Protein AF-G5B448-F1 (afdb_monomer)

Sequence (94 aa):
MFKVNLKFRFLCDSGVFAEGHIELLAASGLYLGISAMAEDIKTKIKNYKTAPFDSCFPSQNQTRNCWQNYLDYHRCQKAMNAKEGDVSVCEWYH

Nearest PDB structures (foldseek):
  5xdq-assembly2_U  TM=9.728E-01  e=8.120E-06  Bos taurus
  2zxw-assembly1_H  TM=9.833E-01  e=1.049E-05  Bos taurus
  6nkn-assembly1_H  TM=9.725E-01  e=1.541E-05  Bos taurus
  8h8r-assembly1_H  TM=9.792E-01  e=1.752E-05  Bos taurus
  8h8s-assembly1_U  TM=9.661E-01  e=3.546E-05  Bos taurus

InterPro domains:
  IPR003213 Cytochrome c oxidase, subunit VIb [PTHR11387] (9-93)
  IPR036549 Cytochrome c oxidase subunit 6B/Cytochrome c oxidase assembly factor 6-like superfamily [G3DSA:1.10.10.140] (38-94)
  IPR036549 Cytochrome c oxidase subunit 6B/Cytochrome c oxidase assembly factor 6-like superfamily [SSF47694] (45-93)
  IPR048280 Cytochrome oxidase c subunit VIb-like [PF02297] (57-93)

pLDDT: mean 70.97, std 23.91, range [24.12, 95.94]

Organism: Heterocephalus glaber (NCBI:txid10181)

Mean predicted aligned error: 15.42 Å

Secondary structure (DSSP, 8-state):
------------SS-------------HHHHHHHHHHHHHHHHHHHT--SPPP-TT--SS--HHHHHHHHHHHHHHHHHHHHTT--GGGGGGG-

Foldseek 3Di:
DDDDPDPDDDDDPDDDDDPDPPPPPPPPVVVVVVVVVVVVLVVCLVPDDDDDDDPVCNDPDCPVVLVVLVVQLVVLCVVCVVVVHDSVSSVVSD

Solvent-accessible surface area (backbone atoms only — not comparable to full-atom values): 6267 Å² total; per-residue (Å²): 138,83,85,80,85,77,82,79,81,82,88,67,88,84,87,80,94,71,95,68,85,73,76,78,74,70,62,64,64,59,61,55,51,54,56,51,53,56,52,51,52,54,53,51,61,74,68,59,86,70,87,75,91,49,83,93,57,78,55,92,74,51,66,67,56,54,53,49,33,54,51,49,27,54,51,41,42,54,54,22,64,76,64,78,46,73,58,75,72,34,57,82,45,111

Radius of gyration: 22.73 Å; Cα contacts (8 Å, |Δi|>4): 24; chains: 1; bounding box: 57×26×56 Å

Structure (mmCIF, N/CA/C/O backbone):
data_AF-G5B448-F1
#
_entry.id   AF-G5B448-F1
#
loop_
_atom_site.group_PDB
_atom_site.id
_atom_site.type_symbol
_atom_site.label_atom_id
_atom_site.label_alt_id
_atom_site.label_comp_id
_atom_site.label_asym_id
_atom_site.label_entity_id
_atom_site.label_seq_id
_atom_site.pdbx_PDB_ins_code
_atom_site.Cartn_x
_atom_site.Cartn_y
_atom_site.Cartn_z
_atom_site.occupancy
_atom_site.B_iso_or_equiv
_atom_site.auth_seq_id
_atom_site.auth_comp_id
_atom_site.auth_asym_id
_atom_site.auth_atom_id
_atom_site.pdbx_PDB_model_num
ATOM 1 N N . MET A 1 1 ? -29.848 -2.382 41.781 1.00 34.31 1 MET A N 1
ATOM 2 C CA . MET A 1 1 ? -31.045 -2.618 40.946 1.00 34.31 1 MET A CA 1
ATOM 3 C C . MET A 1 1 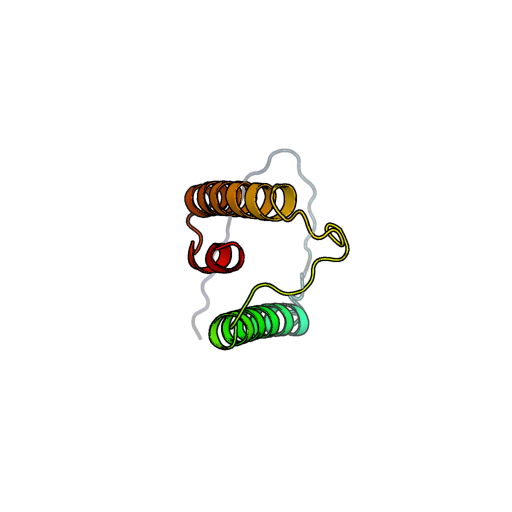? -31.618 -1.259 40.560 1.00 34.31 1 MET A C 1
ATOM 5 O O . MET A 1 1 ? -32.469 -0.736 41.261 1.00 34.31 1 MET A O 1
ATOM 9 N N . PHE A 1 2 ? -31.077 -0.635 39.511 1.00 24.12 2 PHE A N 1
ATOM 10 C CA . PHE A 1 2 ? -31.567 0.657 39.025 1.00 24.12 2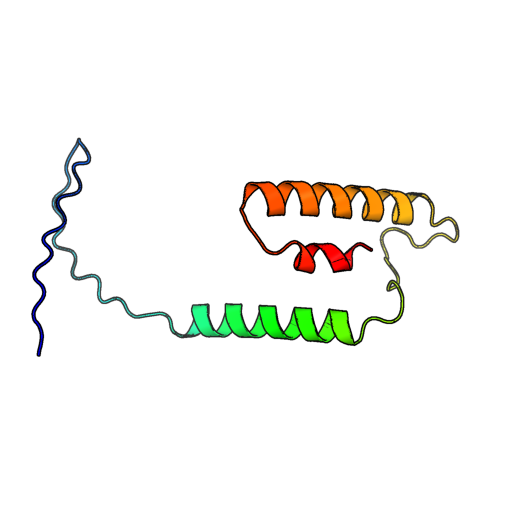 PHE A CA 1
ATOM 11 C C . PHE A 1 2 ? -32.427 0.405 37.791 1.00 24.12 2 PHE A C 1
ATOM 13 O O . PHE A 1 2 ? -31.938 -0.037 36.757 1.00 24.12 2 PHE A O 1
ATOM 20 N N . LYS A 1 3 ? -33.736 0.603 37.945 1.00 32.56 3 LYS A N 1
ATOM 21 C CA . LYS A 1 3 ? -34.738 0.384 36.903 1.00 32.56 3 LYS A CA 1
ATOM 22 C C . LYS A 1 3 ? -34.939 1.711 36.179 1.00 32.56 3 LYS A C 1
ATOM 24 O O . LYS A 1 3 ? -35.755 2.525 36.596 1.00 32.56 3 LYS A O 1
ATOM 29 N N . VAL A 1 4 ? -34.138 1.965 35.149 1.00 36.31 4 VAL A N 1
ATOM 30 C CA . VAL A 1 4 ? -34.255 3.192 34.352 1.00 36.31 4 VAL A CA 1
ATOM 31 C C . VAL A 1 4 ? -35.300 2.947 33.262 1.00 36.31 4 VAL A C 1
ATOM 33 O O . VAL A 1 4 ? -35.049 2.238 32.293 1.00 36.31 4 VAL A O 1
ATOM 36 N N . ASN A 1 5 ? -36.511 3.470 33.462 1.00 32.72 5 ASN A N 1
ATOM 37 C CA . ASN A 1 5 ? -37.596 3.426 32.478 1.00 32.72 5 ASN A CA 1
ATOM 38 C C . ASN A 1 5 ? -37.401 4.572 31.482 1.00 32.72 5 ASN A C 1
ATOM 40 O O . ASN A 1 5 ? -37.964 5.652 31.651 1.00 32.72 5 ASN A O 1
ATOM 44 N N . LEU A 1 6 ? -36.577 4.358 30.459 1.00 39.25 6 LEU A N 1
ATOM 45 C CA . LEU A 1 6 ? -36.419 5.337 29.392 1.00 39.25 6 LEU A CA 1
ATOM 46 C C . LEU A 1 6 ? -37.349 4.959 28.238 1.00 39.25 6 LEU A C 1
ATOM 48 O O . LEU A 1 6 ? -37.009 4.178 27.353 1.00 39.25 6 LEU A O 1
ATOM 52 N N . LYS A 1 7 ? -38.580 5.477 28.300 1.00 40.47 7 LYS A N 1
ATOM 53 C CA . LYS A 1 7 ? -39.587 5.311 27.250 1.00 40.47 7 LYS A CA 1
ATOM 54 C C . LYS A 1 7 ? -39.214 6.223 26.082 1.00 40.47 7 LYS A C 1
ATOM 56 O O . LYS A 1 7 ? -39.667 7.362 26.008 1.00 40.47 7 LYS A O 1
ATOM 61 N N . PHE A 1 8 ? -38.336 5.745 25.202 1.00 42.31 8 PHE A N 1
ATOM 62 C CA . PHE A 1 8 ? -37.991 6.469 23.984 1.00 42.31 8 PHE A CA 1
ATOM 63 C C . PHE A 1 8 ? -39.186 6.476 23.038 1.00 42.31 8 PHE A C 1
ATOM 65 O O . PHE A 1 8 ? -39.649 5.435 22.575 1.00 42.31 8 PHE A O 1
ATOM 72 N N . ARG A 1 9 ? -39.693 7.675 22.762 1.00 36.81 9 ARG A N 1
ATOM 73 C CA . ARG A 1 9 ? -40.731 7.912 21.767 1.00 36.81 9 ARG A CA 1
ATOM 74 C C . ARG A 1 9 ? -40.049 8.439 20.510 1.00 36.81 9 ARG A C 1
ATOM 76 O O . ARG A 1 9 ? -39.876 9.642 20.361 1.00 36.81 9 ARG A O 1
ATOM 83 N N . PHE A 1 10 ? -39.623 7.529 19.639 1.00 35.22 10 PHE A N 1
ATOM 84 C CA . PHE A 1 10 ? -39.273 7.884 18.267 1.00 35.22 10 PHE A CA 1
ATOM 85 C C . PHE A 1 10 ? -40.575 8.019 17.472 1.00 35.22 10 PHE A C 1
ATOM 87 O O . PHE A 1 10 ? -41.314 7.053 17.301 1.00 35.22 10 PHE A O 1
ATOM 94 N N . LEU A 1 11 ? -40.880 9.246 17.055 1.00 34.66 11 LEU A N 1
ATOM 95 C CA . LEU A 1 11 ? -41.905 9.535 16.059 1.00 34.66 11 LEU A CA 1
ATOM 96 C C . LEU A 1 11 ? -41.316 9.197 14.686 1.00 34.66 11 LEU A C 1
ATOM 98 O O . LEU A 1 11 ? -40.393 9.866 14.234 1.00 34.66 11 LEU A O 1
ATOM 102 N N . CYS A 1 12 ? -41.842 8.157 14.047 1.00 34.94 12 CYS A N 1
ATOM 103 C CA . CYS A 1 12 ? -41.767 7.997 12.602 1.00 34.94 12 CYS A CA 1
ATOM 104 C C . CYS A 1 12 ? -43.207 7.803 12.122 1.00 34.94 12 CYS A C 1
ATOM 106 O O . CYS A 1 12 ? -43.902 6.898 12.592 1.00 34.94 12 CYS A O 1
ATOM 108 N N . ASP A 1 13 ? -43.668 8.734 11.288 1.00 35.31 13 ASP A N 1
ATOM 109 C CA . ASP A 1 13 ? -44.992 8.732 10.677 1.00 35.31 13 ASP A CA 1
ATOM 110 C C . ASP A 1 13 ? -45.213 7.446 9.867 1.00 35.31 13 ASP A C 1
ATOM 112 O O . ASP A 1 13 ? -44.281 6.909 9.274 1.00 35.31 13 ASP A O 1
ATOM 116 N N . SER A 1 14 ? -46.465 6.981 9.815 1.00 37.06 14 SER A N 1
ATOM 117 C CA . SER A 1 14 ? -46.971 5.726 9.215 1.00 37.06 14 SER A CA 1
ATOM 118 C C . SER A 1 14 ? -46.662 4.428 9.983 1.00 37.06 14 SER A C 1
ATOM 120 O O . SER A 1 14 ? -45.670 3.740 9.769 1.00 37.06 14 SER A O 1
ATOM 122 N N . GLY A 1 15 ? -47.582 4.097 10.896 1.00 44.22 15 GLY A N 1
ATOM 123 C CA . GLY A 1 15 ? -47.461 3.017 11.864 1.00 44.22 15 GLY A CA 1
ATOM 124 C C . GLY A 1 15 ? -47.544 1.589 11.322 1.00 44.22 15 GLY A C 1
ATOM 125 O O . GLY A 1 15 ? -48.294 1.286 10.400 1.00 44.22 15 GLY A O 1
ATOM 126 N N . VAL A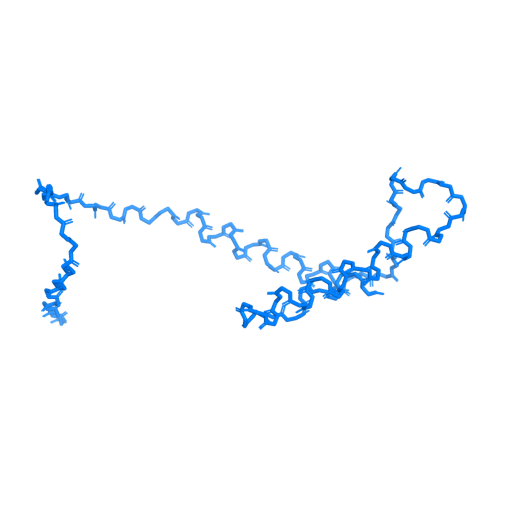 1 16 ? -46.844 0.706 12.037 1.00 39.53 16 VAL A N 1
ATOM 127 C CA . VAL A 1 16 ? -47.194 -0.700 12.265 1.00 39.53 16 VAL A CA 1
ATOM 128 C C . VAL A 1 16 ? -46.836 -1.014 13.722 1.00 39.53 16 VAL A C 1
ATOM 130 O O . VAL A 1 16 ? -45.725 -0.745 14.175 1.00 39.53 16 VAL A O 1
ATOM 133 N N . PHE A 1 17 ? -47.812 -1.534 14.466 1.00 37.50 17 PHE A N 1
ATOM 134 C CA . PHE A 1 17 ? -47.698 -1.938 15.866 1.00 37.50 17 PHE A CA 1
ATOM 135 C C . PHE A 1 17 ? -47.145 -3.366 15.908 1.00 37.50 17 PHE A C 1
ATOM 137 O O . PHE A 1 17 ? -47.849 -4.312 15.563 1.00 37.50 17 PHE A O 1
ATOM 144 N N . ALA A 1 18 ? -45.885 -3.524 16.301 1.00 37.53 18 ALA A N 1
ATOM 145 C CA . ALA A 1 18 ? -45.320 -4.820 16.646 1.00 37.53 18 ALA A CA 1
ATOM 146 C C . ALA A 1 18 ? -44.726 -4.712 18.051 1.00 37.53 18 ALA A C 1
ATOM 148 O O . ALA A 1 18 ? -43.682 -4.090 18.247 1.00 37.53 18 ALA A O 1
ATOM 149 N N . GLU A 1 19 ? -45.393 -5.307 19.041 1.00 38.91 19 GLU A N 1
ATOM 150 C CA . GLU A 1 19 ? -44.726 -5.667 20.291 1.00 38.91 19 GLU A CA 1
ATOM 151 C C . GLU A 1 19 ? -43.790 -6.839 19.983 1.00 38.91 19 GLU A C 1
ATOM 153 O O . GLU A 1 19 ? -44.161 -8.008 20.035 1.00 38.91 19 GLU A O 1
ATOM 158 N N . GLY A 1 20 ? -42.574 -6.509 19.554 1.00 38.84 20 GLY A N 1
ATOM 159 C CA . GLY A 1 20 ? -41.494 -7.466 19.390 1.00 38.84 20 GLY A CA 1
ATOM 160 C C . GLY A 1 20 ? -40.670 -7.518 20.666 1.00 38.84 20 GLY A C 1
ATOM 161 O O . GLY A 1 20 ? -39.931 -6.581 20.966 1.00 38.84 20 GLY A O 1
ATOM 162 N N . HIS A 1 21 ? -40.743 -8.629 21.395 1.00 33.19 21 HIS A N 1
ATOM 163 C CA . HIS A 1 21 ? -39.644 -9.036 22.263 1.00 33.19 21 HIS A CA 1
ATOM 164 C C . HIS A 1 21 ? -38.464 -9.393 21.350 1.00 33.19 21 HIS A C 1
ATOM 166 O O . HIS A 1 21 ? -38.332 -10.526 20.895 1.00 33.19 21 HIS A O 1
ATOM 172 N N . ILE A 1 22 ? -37.617 -8.413 21.034 1.00 39.72 22 ILE A N 1
ATOM 173 C CA . ILE A 1 22 ? -36.282 -8.716 20.529 1.00 39.72 22 ILE A CA 1
ATOM 174 C C . ILE A 1 22 ? -35.504 -9.178 21.757 1.00 39.72 22 ILE A C 1
ATOM 176 O O . ILE A 1 22 ? -34.981 -8.366 22.522 1.00 39.72 22 ILE A O 1
ATOM 180 N N . GLU A 1 23 ? -35.453 -10.494 21.975 1.00 33.88 23 GLU A N 1
ATOM 181 C CA . GLU A 1 23 ? -34.277 -11.053 22.624 1.00 33.88 23 GLU A CA 1
ATOM 182 C C . GLU A 1 23 ? -33.095 -10.605 21.774 1.00 33.88 23 GLU A C 1
ATOM 184 O O . GLU A 1 23 ? -32.882 -11.076 20.656 1.00 33.88 23 GLU A O 1
ATOM 189 N N . LEU A 1 24 ? -32.341 -9.638 22.294 1.00 43.00 24 LEU A N 1
ATOM 190 C CA . LEU A 1 24 ? -30.982 -9.407 21.858 1.00 43.00 24 LEU A CA 1
ATOM 191 C C . LEU A 1 24 ? -30.208 -10.663 22.279 1.00 43.00 24 LEU A C 1
ATOM 193 O O . LEU A 1 24 ? -29.492 -10.662 23.279 1.00 43.00 24 LEU A O 1
ATOM 197 N N . LEU A 1 25 ? -30.368 -11.758 21.529 1.00 39.19 25 LEU A N 1
ATOM 198 C CA . LEU A 1 25 ? -29.318 -12.748 21.390 1.00 39.19 25 LEU A CA 1
ATOM 199 C C . LEU A 1 25 ? -28.170 -11.974 20.761 1.00 39.19 25 LEU A C 1
ATOM 201 O O . LEU A 1 25 ? -28.039 -11.874 19.543 1.00 39.19 25 LEU A O 1
ATOM 205 N N . ALA A 1 26 ? -27.394 -11.324 21.628 1.00 40.47 26 ALA A N 1
ATOM 206 C CA . ALA A 1 26 ? -26.095 -10.803 21.308 1.00 40.47 26 ALA A CA 1
ATOM 207 C C . ALA A 1 26 ? -25.360 -11.965 20.647 1.00 40.47 26 ALA A C 1
ATOM 209 O O . ALA A 1 26 ? -24.954 -12.917 21.313 1.00 40.47 26 ALA A O 1
ATOM 210 N N . ALA A 1 27 ? -25.246 -11.912 19.321 1.00 50.06 27 ALA A N 1
ATOM 211 C CA . ALA A 1 27 ? -24.315 -12.729 18.581 1.00 50.06 27 ALA A CA 1
ATOM 212 C C . ALA A 1 27 ? -22.921 -12.285 19.039 1.00 50.06 27 ALA A C 1
ATOM 214 O O . ALA A 1 27 ? -22.259 -11.459 18.413 1.00 50.06 27 ALA A O 1
ATOM 215 N N . SER A 1 28 ? -22.493 -12.819 20.181 1.00 54.59 28 SER A N 1
ATOM 216 C CA . SER A 1 28 ? -21.166 -12.665 20.770 1.00 54.59 28 SER A CA 1
ATOM 217 C C . SER A 1 28 ? -20.062 -13.034 19.771 1.00 54.59 28 SER A C 1
ATOM 219 O O . SER A 1 28 ? -18.945 -12.538 19.881 1.00 54.59 28 SER A O 1
ATOM 221 N N . GLY A 1 29 ? -20.390 -13.812 18.733 1.00 52.00 29 GLY A N 1
ATOM 222 C CA . GLY A 1 29 ? -19.498 -14.124 17.618 1.0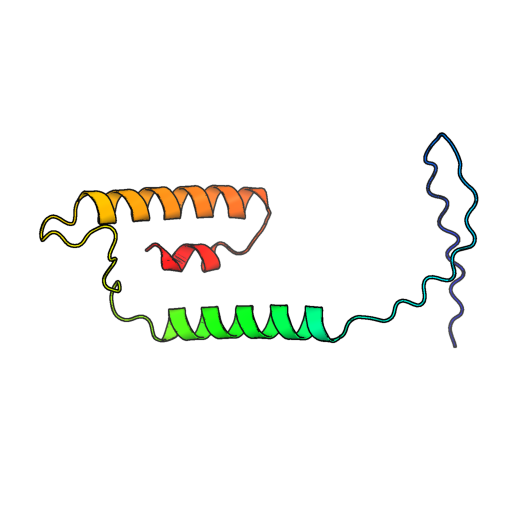0 52.00 29 GLY A CA 1
ATOM 223 C C . GLY A 1 29 ? -19.116 -12.938 16.718 1.00 52.00 29 GLY A C 1
ATOM 224 O O . GLY A 1 29 ? -17.990 -12.909 16.230 1.00 52.00 29 GLY A O 1
ATOM 225 N N . LEU A 1 30 ? -19.986 -11.939 16.509 1.00 50.53 30 LEU A N 1
ATOM 226 C CA . LEU A 1 30 ? -19.704 -10.837 15.569 1.00 50.53 30 LEU A CA 1
ATOM 227 C C . LEU A 1 30 ? -18.708 -9.817 16.154 1.00 50.53 30 LEU A C 1
ATOM 229 O O . LEU A 1 30 ? -17.801 -9.361 15.462 1.00 50.53 30 LEU A O 1
ATOM 233 N N . TYR A 1 31 ? -18.832 -9.508 17.450 1.00 52.94 31 TYR A N 1
ATOM 234 C CA . TYR A 1 31 ? -17.905 -8.617 18.161 1.00 52.94 31 TYR A CA 1
ATOM 235 C C . TYR A 1 31 ? -16.516 -9.246 18.354 1.00 52.94 31 TYR A C 1
ATOM 237 O O . TYR A 1 31 ? -15.506 -8.564 18.174 1.00 52.94 31 TYR A O 1
ATOM 245 N N . LEU A 1 32 ? -16.449 -10.550 18.661 1.00 55.94 32 LEU A N 1
ATOM 246 C CA . LEU A 1 32 ? -15.177 -11.280 18.756 1.00 55.94 32 LEU A CA 1
ATOM 247 C C . LEU A 1 32 ? -14.447 -11.333 17.402 1.00 55.94 32 LEU A C 1
ATOM 249 O O . LEU A 1 32 ? -13.230 -11.158 17.359 1.00 55.94 32 LEU A O 1
ATOM 253 N N . GLY A 1 33 ? -15.183 -11.496 16.296 1.00 58.00 33 GLY A N 1
ATOM 254 C CA . GLY A 1 33 ? -14.616 -11.497 14.943 1.00 58.00 33 GLY A CA 1
ATOM 255 C C . GLY A 1 33 ? -14.008 -10.153 14.523 1.00 58.00 33 GLY A C 1
ATOM 256 O O . GLY A 1 33 ? -12.911 -10.122 13.971 1.00 58.00 33 GLY A O 1
ATOM 257 N N . ILE A 1 34 ? -14.673 -9.032 14.826 1.00 59.50 34 ILE A N 1
ATOM 258 C CA . ILE A 1 34 ? -14.173 -7.686 14.482 1.00 59.50 34 ILE A CA 1
ATOM 259 C C . ILE A 1 34 ? -12.915 -7.338 15.293 1.00 59.50 34 ILE A C 1
ATOM 261 O O . ILE A 1 34 ? -11.952 -6.806 14.740 1.00 59.50 34 ILE A O 1
ATOM 265 N N . SER A 1 35 ? -12.886 -7.686 16.586 1.00 60.81 35 SER A N 1
ATOM 266 C CA . SER A 1 35 ? -11.721 -7.434 17.444 1.00 60.81 35 SER A CA 1
ATOM 267 C C . SER A 1 35 ? -10.494 -8.245 17.018 1.00 60.81 35 SER A C 1
ATOM 269 O O . SER A 1 35 ? -9.380 -7.729 17.067 1.00 60.81 35 SER A O 1
ATOM 271 N N . ALA A 1 36 ? -10.680 -9.495 16.584 1.00 69.25 36 ALA A N 1
ATOM 272 C CA . ALA A 1 36 ? -9.577 -10.345 16.138 1.00 69.25 36 ALA A CA 1
ATOM 273 C C . ALA A 1 36 ? -8.942 -9.838 14.830 1.00 69.25 36 ALA A C 1
ATOM 275 O O . ALA A 1 36 ? -7.718 -9.809 14.709 1.00 69.25 36 ALA A O 1
ATOM 276 N N . MET A 1 37 ? -9.760 -9.376 13.875 1.00 67.19 37 MET A N 1
ATOM 277 C CA . MET A 1 37 ? -9.272 -8.833 12.600 1.00 67.19 37 MET A CA 1
ATOM 278 C C . MET A 1 37 ? -8.483 -7.528 12.779 1.00 67.19 37 MET A C 1
ATOM 280 O O . MET A 1 37 ? -7.471 -7.324 12.110 1.00 67.19 37 MET A O 1
ATOM 284 N N . ALA A 1 38 ? -8.916 -6.650 13.6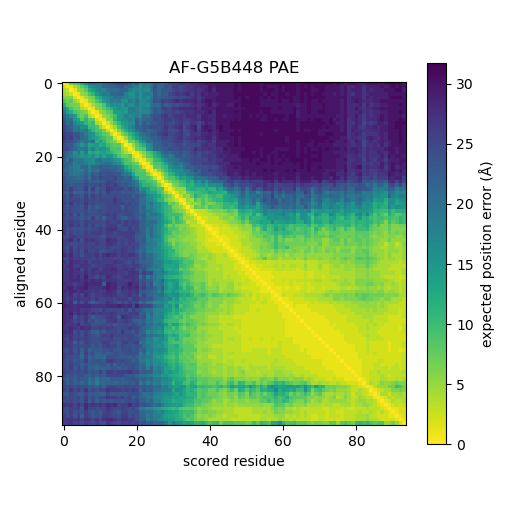89 1.00 71.62 38 ALA A N 1
ATOM 285 C CA . ALA A 1 38 ? -8.233 -5.383 13.952 1.00 71.62 38 ALA A CA 1
ATOM 286 C C . ALA A 1 38 ? -6.837 -5.580 14.572 1.00 71.62 38 ALA A C 1
ATOM 288 O O . ALA A 1 38 ? -5.891 -4.871 14.221 1.00 71.62 38 ALA A O 1
ATOM 289 N N . GLU A 1 39 ? -6.690 -6.554 15.470 1.00 75.12 39 GLU A N 1
ATOM 290 C CA . GLU A 1 39 ? -5.400 -6.878 16.083 1.00 75.12 39 GLU A CA 1
ATOM 291 C C . GLU A 1 39 ? -4.447 -7.560 15.083 1.00 75.12 39 GLU A C 1
ATOM 293 O O . GLU A 1 39 ? -3.274 -7.189 15.006 1.00 75.12 39 GLU A O 1
ATOM 298 N N . ASP A 1 40 ? -4.946 -8.464 14.232 1.00 79.06 40 ASP A N 1
ATOM 299 C CA . ASP A 1 40 ? -4.151 -9.103 13.172 1.00 79.06 40 ASP A CA 1
ATOM 300 C C . ASP A 1 40 ? -3.568 -8.073 12.183 1.00 79.06 40 ASP A C 1
ATOM 302 O O . ASP A 1 40 ? -2.368 -8.094 11.898 1.00 79.06 40 ASP A O 1
ATOM 306 N N . ILE A 1 41 ? -4.362 -7.089 11.745 1.00 79.25 41 ILE A N 1
ATOM 307 C CA . ILE A 1 41 ? -3.893 -6.015 10.851 1.00 79.25 41 ILE A CA 1
ATOM 308 C C . ILE A 1 41 ? -2.760 -5.208 11.501 1.00 79.25 41 ILE A C 1
ATOM 310 O O . ILE A 1 41 ? -1.723 -4.980 10.874 1.00 79.25 41 ILE A O 1
ATOM 314 N N . LYS A 1 42 ? -2.898 -4.830 12.779 1.00 81.38 42 LYS A N 1
ATOM 315 C CA . LYS A 1 42 ? -1.837 -4.114 13.508 1.00 81.38 42 LYS A CA 1
ATOM 316 C C . LYS A 1 42 ? -0.549 -4.933 13.591 1.00 81.38 42 LYS A C 1
ATOM 318 O O . LYS A 1 42 ? 0.538 -4.371 13.469 1.00 81.38 42 LYS A O 1
ATOM 323 N N . THR A 1 43 ? -0.640 -6.246 13.808 1.00 85.81 43 THR A N 1
ATOM 324 C CA . THR A 1 43 ? 0.554 -7.108 13.848 1.00 85.81 43 THR A CA 1
ATOM 325 C C . THR A 1 43 ? 1.222 -7.244 12.481 1.00 85.81 43 THR A C 1
ATOM 327 O O . THR A 1 43 ? 2.451 -7.222 12.403 1.00 85.81 43 THR A O 1
ATOM 330 N N . LYS A 1 44 ? 0.439 -7.308 11.396 1.00 83.12 44 LYS A N 1
ATOM 331 C CA . LYS A 1 44 ? 0.952 -7.345 10.020 1.00 83.12 44 LYS A CA 1
ATOM 332 C C . LYS A 1 44 ? 1.687 -6.063 9.650 1.00 83.12 44 LYS A C 1
ATOM 334 O O . LYS A 1 44 ? 2.773 -6.155 9.092 1.00 83.12 44 LYS A O 1
ATOM 339 N N . ILE A 1 45 ? 1.155 -4.901 10.033 1.00 85.06 45 ILE A N 1
ATOM 340 C CA . ILE A 1 45 ? 1.821 -3.604 9.829 1.00 85.06 45 ILE A CA 1
ATOM 341 C C . ILE A 1 45 ? 3.133 -3.538 10.625 1.00 85.06 45 ILE A C 1
ATOM 343 O O . ILE A 1 45 ? 4.161 -3.150 10.082 1.00 85.06 45 ILE A O 1
ATOM 347 N N . LYS A 1 46 ? 3.150 -3.991 11.887 1.00 87.00 46 LYS A N 1
ATOM 348 C CA . LYS A 1 46 ? 4.379 -4.013 12.709 1.00 87.00 46 LYS A CA 1
ATOM 349 C C . LYS A 1 46 ? 5.488 -4.896 12.130 1.00 87.00 46 LYS A C 1
ATOM 351 O O . LYS A 1 46 ? 6.661 -4.574 12.279 1.00 87.00 46 LYS A O 1
ATOM 356 N N . ASN A 1 47 ? 5.122 -6.013 11.505 1.00 87.94 47 ASN A N 1
ATOM 357 C CA . ASN A 1 47 ? 6.068 -6.960 10.911 1.00 87.94 47 ASN A CA 1
ATOM 358 C C . ASN A 1 47 ? 6.351 -6.682 9.425 1.00 87.94 47 ASN A C 1
ATOM 360 O O . ASN A 1 47 ? 7.067 -7.456 8.781 1.00 87.94 47 ASN A O 1
ATOM 364 N N . TYR A 1 48 ? 5.785 -5.612 8.869 1.00 87.62 48 TYR A N 1
ATOM 365 C CA . TYR A 1 48 ? 5.933 -5.251 7.470 1.00 87.62 48 TYR A CA 1
ATOM 366 C C . TYR A 1 48 ? 7.370 -4.801 7.183 1.00 87.62 48 TYR A C 1
ATOM 368 O O . TYR A 1 48 ? 7.920 -3.948 7.876 1.00 87.62 48 TYR A O 1
ATOM 376 N N . LYS A 1 49 ? 8.002 -5.410 6.174 1.00 88.44 49 LYS A N 1
ATOM 377 C CA . LYS A 1 49 ? 9.389 -5.104 5.774 1.00 88.44 49 LYS A CA 1
ATOM 378 C C . LYS A 1 49 ? 9.472 -4.481 4.388 1.00 88.44 49 LYS A C 1
ATOM 380 O O . LYS A 1 49 ? 10.279 -3.591 4.158 1.00 88.44 49 LYS A O 1
ATOM 385 N N . THR A 1 50 ? 8.696 -5.009 3.449 1.00 90.06 50 THR A N 1
ATOM 386 C CA . THR A 1 50 ? 8.697 -4.589 2.050 1.00 90.06 50 THR A CA 1
ATOM 387 C C . THR A 1 50 ? 7.355 -4.931 1.419 1.00 90.06 50 THR A C 1
ATOM 389 O O . THR A 1 50 ? 6.661 -5.833 1.902 1.00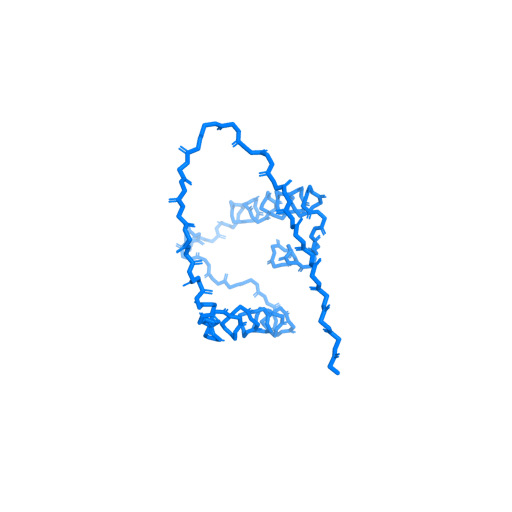 90.06 50 THR A O 1
ATOM 392 N N . ALA A 1 51 ? 7.013 -4.224 0.344 1.00 89.31 51 ALA A N 1
ATOM 393 C CA . ALA A 1 51 ? 5.805 -4.488 -0.414 1.00 89.31 51 ALA A CA 1
ATOM 394 C C . ALA A 1 51 ? 5.807 -5.928 -0.952 1.00 89.31 51 ALA A C 1
ATOM 396 O O . ALA A 1 51 ? 6.809 -6.374 -1.524 1.00 89.31 51 ALA A O 1
ATOM 397 N N . PRO A 1 52 ? 4.713 -6.684 -0.757 1.00 90.75 52 PRO A N 1
ATOM 398 C CA . PRO A 1 52 ? 4.609 -8.034 -1.279 1.00 90.75 52 PRO A CA 1
ATOM 399 C C . PRO A 1 52 ? 4.487 -8.015 -2.805 1.00 90.75 52 PRO A C 1
ATOM 401 O O . PRO A 1 52 ? 4.152 -7.005 -3.423 1.00 90.75 52 PRO A O 1
ATOM 404 N N . PHE A 1 53 ? 4.725 -9.170 -3.421 1.00 91.94 53 PHE A N 1
ATOM 405 C CA . PHE A 1 53 ? 4.467 -9.350 -4.843 1.00 91.94 53 PHE A CA 1
ATOM 406 C C . PHE A 1 53 ? 2.969 -9.205 -5.141 1.00 91.94 53 PHE A C 1
ATOM 408 O O . PHE A 1 53 ? 2.153 -9.949 -4.593 1.00 91.94 53 PHE A O 1
ATOM 415 N N . ASP A 1 54 ? 2.623 -8.286 -6.043 1.00 92.94 54 ASP A N 1
ATOM 416 C CA . ASP A 1 54 ? 1.269 -8.143 -6.569 1.00 92.94 54 ASP A CA 1
ATOM 417 C C . ASP A 1 54 ? 1.159 -8.820 -7.941 1.00 92.94 54 ASP A C 1
ATOM 419 O O . ASP A 1 54 ? 1.747 -8.384 -8.934 1.00 92.94 54 ASP A O 1
ATOM 423 N N . SER A 1 55 ? 0.355 -9.883 -8.001 1.00 93.75 55 SER A N 1
ATOM 424 C CA . SER A 1 55 ? 0.074 -10.631 -9.231 1.00 93.75 55 SER A CA 1
ATOM 425 C C . SER A 1 55 ? -0.582 -9.798 -10.340 1.00 93.75 55 SER A C 1
ATOM 427 O O . SER A 1 55 ? -0.483 -10.173 -11.507 1.00 93.75 55 SER A O 1
ATOM 429 N N . CYS A 1 56 ? -1.214 -8.664 -10.008 1.00 94.12 56 CYS A N 1
ATOM 430 C CA . CYS A 1 56 ? -1.770 -7.727 -10.987 1.00 94.12 56 CYS A CA 1
ATOM 431 C C . CYS A 1 56 ? -0.674 -6.933 -11.716 1.00 94.12 56 CYS A C 1
ATOM 433 O O . CYS A 1 56 ? -0.905 -6.428 -12.819 1.00 94.12 56 CYS A O 1
ATOM 435 N N . PHE A 1 57 ? 0.520 -6.837 -11.119 1.00 95.00 57 PHE A N 1
ATOM 436 C CA . PHE A 1 57 ? 1.689 -6.139 -11.653 1.00 95.00 57 PHE A CA 1
ATOM 437 C C . PHE A 1 57 ? 2.919 -7.070 -11.710 1.00 95.00 57 PHE A C 1
ATOM 439 O O . PHE A 1 57 ? 3.927 -6.803 -11.051 1.00 95.00 57 PHE A O 1
ATOM 446 N N . PRO A 1 58 ? 2.888 -8.145 -12.526 1.00 94.25 58 PRO A N 1
ATOM 447 C CA . PRO A 1 58 ? 3.960 -9.143 -12.570 1.00 94.25 58 PRO A CA 1
ATOM 448 C C . PRO A 1 58 ? 5.193 -8.678 -13.363 1.00 94.25 58 PRO A C 1
ATOM 450 O O . PRO A 1 58 ? 6.233 -9.333 -13.347 1.00 94.25 58 PRO A O 1
ATOM 453 N N . SER A 1 59 ? 5.084 -7.572 -14.104 1.00 94.25 59 SER A N 1
ATOM 454 C CA . SER A 1 59 ? 6.162 -7.043 -14.936 1.00 94.25 59 SER A CA 1
ATOM 455 C C . SER A 1 59 ? 7.247 -6.342 -14.119 1.00 94.25 59 SER A C 1
ATOM 457 O O . SER A 1 59 ? 6.983 -5.762 -13.068 1.00 94.25 59 SER A O 1
ATOM 459 N N . GLN A 1 60 ? 8.460 -6.273 -14.673 1.00 94.38 60 GLN A N 1
ATOM 460 C CA . GLN A 1 60 ? 9.564 -5.512 -14.075 1.00 94.38 60 GLN A CA 1
ATOM 461 C C . GLN A 1 60 ? 9.267 -4.004 -13.964 1.00 94.38 60 GLN A C 1
ATOM 463 O O . GLN A 1 60 ? 9.785 -3.334 -13.075 1.00 94.38 60 GLN A O 1
ATOM 468 N N . ASN A 1 61 ? 8.408 -3.462 -14.832 1.00 94.25 61 ASN A N 1
ATOM 469 C CA . ASN A 1 61 ? 7.941 -2.086 -14.710 1.00 94.25 61 ASN A CA 1
ATOM 470 C C . ASN A 1 61 ? 6.888 -1.969 -13.590 1.00 94.25 61 ASN A C 1
ATOM 472 O O . ASN A 1 61 ? 5.764 -2.446 -13.742 1.00 94.25 61 ASN A O 1
ATOM 476 N N . GLN A 1 62 ? 7.252 -1.301 -12.492 1.00 94.62 62 GLN A N 1
ATOM 477 C CA . GLN A 1 62 ? 6.412 -1.103 -11.302 1.00 94.62 62 GLN A CA 1
ATOM 478 C C . GLN A 1 62 ? 5.764 0.292 -11.221 1.00 94.62 62 GLN A C 1
ATOM 480 O O . GLN A 1 62 ? 5.143 0.630 -10.214 1.00 94.62 62 GLN A O 1
ATOM 485 N N . THR A 1 63 ? 5.843 1.113 -12.276 1.00 95.12 63 THR A N 1
ATOM 486 C CA . THR A 1 63 ? 5.298 2.484 -12.260 1.00 95.12 63 THR A CA 1
ATOM 487 C C . THR A 1 63 ? 3.794 2.514 -11.980 1.00 95.12 63 THR A C 1
ATOM 489 O O . THR A 1 63 ? 3.334 3.348 -11.203 1.00 95.12 63 THR A O 1
ATOM 492 N N . ARG A 1 64 ? 3.016 1.586 -12.558 1.00 94.88 64 ARG A N 1
ATOM 493 C CA . ARG A 1 64 ? 1.561 1.527 -12.335 1.00 94.88 64 ARG A CA 1
ATOM 494 C C . ARG A 1 64 ? 1.208 1.064 -10.919 1.00 94.88 64 ARG A C 1
ATOM 496 O O . ARG A 1 64 ? 0.255 1.588 -10.355 1.00 94.88 64 ARG A O 1
ATOM 503 N N . ASN A 1 65 ? 1.988 0.142 -10.352 1.00 94.06 65 ASN A N 1
ATOM 504 C CA . ASN A 1 65 ? 1.818 -0.311 -8.972 1.00 94.06 65 ASN A CA 1
ATOM 505 C C . ASN A 1 65 ? 2.072 0.844 -7.988 1.00 94.06 65 ASN A C 1
ATOM 507 O O . ASN A 1 65 ? 1.234 1.151 -7.146 1.00 94.06 65 ASN A O 1
ATOM 511 N N . CYS A 1 66 ? 3.186 1.562 -8.161 1.00 94.69 66 CYS A N 1
ATOM 512 C CA . CYS A 1 66 ? 3.517 2.736 -7.350 1.00 94.69 66 CYS A CA 1
ATOM 513 C C . CYS A 1 66 ? 2.426 3.819 -7.432 1.00 94.69 66 CYS A C 1
ATOM 515 O O . CYS A 1 66 ? 1.942 4.306 -6.412 1.00 94.69 66 CYS A O 1
ATOM 517 N N . TRP A 1 67 ? 1.970 4.140 -8.646 1.00 95.81 67 TRP A N 1
ATOM 518 C CA . TRP A 1 67 ? 0.914 5.131 -8.844 1.00 95.81 67 TRP A CA 1
ATOM 519 C C . TRP A 1 67 ? -0.419 4.728 -8.202 1.00 95.81 67 TRP A C 1
ATOM 521 O O . TRP A 1 67 ? -1.113 5.568 -7.630 1.00 95.81 67 TRP A O 1
ATOM 531 N N . GLN A 1 68 ? -0.777 3.445 -8.276 1.00 94.81 68 GLN A N 1
ATOM 532 C CA . GLN A 1 68 ? -2.010 2.941 -7.684 1.00 94.81 68 GLN A CA 1
ATOM 533 C C . GLN A 1 68 ? -1.976 3.048 -6.152 1.00 94.81 68 GLN A C 1
ATOM 535 O O . GLN A 1 68 ? -2.898 3.624 -5.577 1.00 94.81 68 GLN A O 1
ATOM 540 N N . ASN A 1 69 ? -0.885 2.612 -5.510 1.00 94.38 69 ASN A N 1
ATOM 541 C CA . ASN A 1 69 ? -0.718 2.736 -4.056 1.00 94.38 69 ASN A CA 1
ATOM 542 C C . ASN A 1 69 ? -0.752 4.200 -3.591 1.00 94.38 69 ASN A C 1
ATOM 544 O O . ASN A 1 69 ? -1.442 4.521 -2.626 1.00 94.38 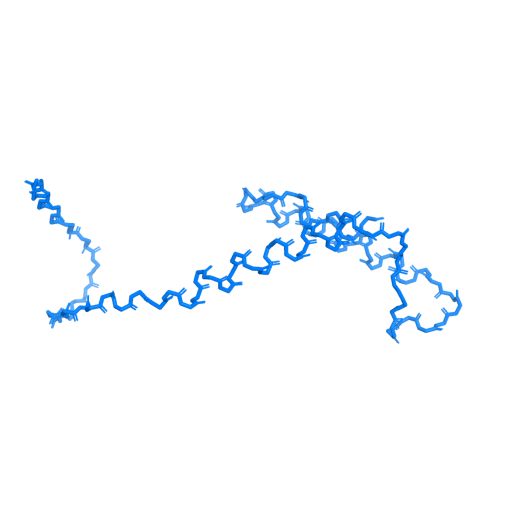69 ASN A O 1
ATOM 548 N N . TYR A 1 70 ? -0.107 5.111 -4.328 1.00 95.25 70 TYR A N 1
ATOM 549 C CA . TYR A 1 70 ? -0.156 6.546 -4.033 1.00 95.25 70 TYR A CA 1
ATOM 550 C C . TYR A 1 70 ? -1.590 7.102 -4.036 1.00 95.25 70 TYR A C 1
ATOM 552 O O . TYR A 1 70 ? -2.001 7.823 -3.122 1.00 95.25 70 TYR A O 1
ATOM 560 N N . LEU A 1 71 ? -2.383 6.756 -5.056 1.00 95.94 71 LEU A N 1
ATOM 561 C CA . LEU A 1 71 ? -3.776 7.191 -5.129 1.00 95.94 71 LEU A CA 1
ATOM 562 C C . LEU A 1 71 ? -4.623 6.586 -4.011 1.00 95.94 71 LEU A C 1
ATOM 564 O O . LEU A 1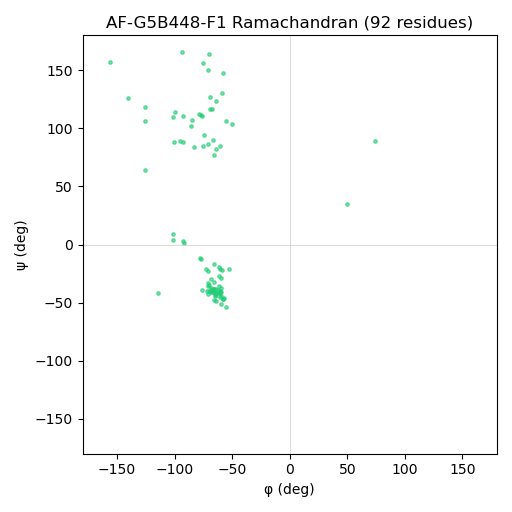 71 ? -5.470 7.282 -3.444 1.00 95.94 71 LEU A O 1
ATOM 568 N N . ASP A 1 72 ? -4.416 5.312 -3.699 1.00 94.50 72 ASP A N 1
ATOM 569 C CA . ASP A 1 72 ? -5.200 4.609 -2.690 1.00 94.50 72 ASP A CA 1
ATOM 570 C C . ASP A 1 72 ? -4.887 5.108 -1.275 1.00 94.50 72 ASP A C 1
ATOM 572 O O . ASP A 1 72 ? -5.823 5.300 -0.494 1.00 94.50 72 ASP A O 1
ATOM 576 N N . TYR A 1 73 ? -3.636 5.482 -0.987 1.00 94.44 73 TYR A N 1
ATOM 577 C CA . TYR A 1 73 ? -3.264 6.183 0.244 1.00 94.44 73 TYR A CA 1
ATOM 578 C C . TYR A 1 73 ? -4.072 7.476 0.430 1.00 94.44 73 TYR A C 1
ATOM 580 O O . TYR A 1 73 ? -4.752 7.664 1.443 1.00 94.44 73 TYR A O 1
ATOM 588 N N . HIS A 1 74 ? -4.078 8.361 -0.571 1.00 93.94 74 HIS A N 1
ATOM 589 C CA . HIS A 1 74 ? -4.774 9.647 -0.464 1.00 93.94 74 HIS A CA 1
ATOM 590 C C . HIS A 1 74 ? -6.302 9.513 -0.472 1.00 93.94 74 HIS A C 1
ATOM 592 O O . HIS A 1 74 ? -7.000 10.278 0.202 1.00 93.94 74 HIS A O 1
ATOM 598 N N . ARG A 1 75 ? -6.847 8.526 -1.193 1.00 94.56 75 ARG A N 1
ATOM 599 C CA . ARG A 1 75 ? -8.280 8.195 -1.137 1.00 94.56 75 ARG A CA 1
ATOM 600 C C . ARG A 1 75 ? -8.672 7.679 0.241 1.00 94.56 75 ARG A C 1
ATOM 602 O O . ARG A 1 75 ? -9.689 8.126 0.773 1.00 94.56 75 ARG A O 1
ATOM 609 N N . CYS A 1 76 ? -7.864 6.791 0.820 1.00 94.06 76 CYS A N 1
ATOM 610 C CA . CYS A 1 76 ? -8.059 6.277 2.169 1.00 94.06 76 CYS A CA 1
ATOM 611 C C . CYS A 1 76 ? -8.023 7.419 3.185 1.00 94.06 76 CYS A C 1
ATOM 613 O O . CYS A 1 76 ? -8.979 7.595 3.935 1.00 94.06 76 CYS A O 1
ATOM 615 N N . GLN A 1 77 ? -6.995 8.268 3.141 1.00 92.56 77 GLN A N 1
ATOM 616 C CA . GLN A 1 77 ? -6.859 9.405 4.049 1.00 92.56 77 GLN A CA 1
ATOM 617 C C . GLN A 1 77 ? -8.074 10.339 3.970 1.00 92.56 77 GLN A C 1
ATOM 619 O O . GLN A 1 77 ? -8.651 10.700 4.993 1.00 92.56 77 GLN A O 1
ATOM 624 N N . LYS A 1 78 ? -8.532 10.674 2.756 1.00 93.50 78 LYS A N 1
ATOM 625 C CA . LYS A 1 78 ? -9.735 11.496 2.566 1.00 93.50 78 LYS A CA 1
ATOM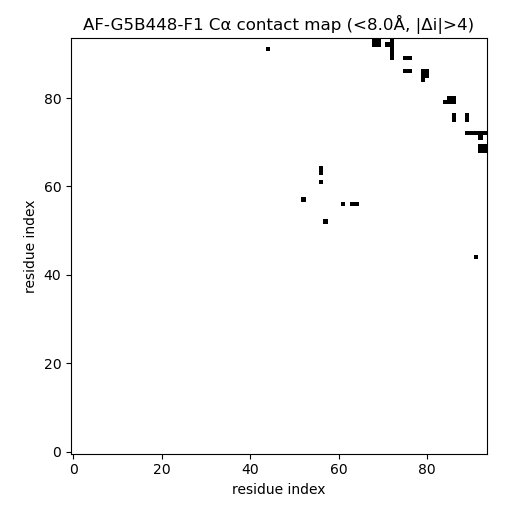 626 C C . LYS A 1 78 ? -10.990 10.828 3.138 1.00 93.50 78 LYS A C 1
ATOM 628 O O . LYS A 1 78 ? -11.806 11.506 3.759 1.00 93.50 78 LYS A O 1
ATOM 633 N N . ALA A 1 79 ? -11.153 9.521 2.933 1.00 91.50 79 ALA A N 1
ATOM 634 C CA . ALA A 1 79 ? -12.298 8.770 3.440 1.00 91.50 79 ALA A CA 1
ATOM 635 C C . ALA A 1 79 ? -12.291 8.648 4.972 1.00 91.50 79 ALA A C 1
ATOM 637 O O . ALA A 1 79 ? -13.352 8.761 5.582 1.00 91.50 79 ALA A O 1
ATOM 638 N N . MET A 1 80 ? -11.123 8.446 5.588 1.00 90.25 80 MET A N 1
ATOM 639 C CA . MET A 1 80 ? -10.987 8.353 7.045 1.00 90.25 80 MET A CA 1
ATOM 640 C C . MET A 1 80 ? -11.187 9.714 7.708 1.00 90.25 80 MET A C 1
ATOM 642 O O . MET A 1 80 ? -11.954 9.805 8.660 1.00 90.25 80 MET A O 1
ATOM 646 N N . ASN A 1 81 ? -10.626 10.785 7.140 1.00 88.75 81 ASN A N 1
ATOM 647 C CA . ASN A 1 81 ? -10.848 12.149 7.628 1.00 88.75 81 ASN A CA 1
ATOM 648 C C . ASN A 1 81 ? -12.331 12.547 7.582 1.00 88.75 81 ASN A C 1
ATOM 650 O O . ASN A 1 81 ? -12.818 13.203 8.494 1.00 88.75 81 ASN A O 1
ATOM 654 N N . ALA A 1 82 ? -13.070 12.127 6.549 1.00 90.62 82 ALA A N 1
ATOM 655 C CA . ALA A 1 82 ? -14.509 12.381 6.454 1.00 90.62 82 ALA A CA 1
ATOM 656 C C . ALA A 1 82 ? -15.347 11.567 7.458 1.00 90.62 82 ALA A C 1
ATOM 658 O O . ALA A 1 82 ? -16.479 11.940 7.750 1.00 90.62 82 ALA A O 1
ATOM 659 N N . LYS A 1 83 ? -14.815 10.443 7.949 1.00 86.81 83 LYS A N 1
ATOM 660 C CA . LYS A 1 83 ? -15.476 9.540 8.901 1.00 86.81 83 LYS A CA 1
ATOM 661 C C . LYS A 1 83 ? -14.989 9.724 10.343 1.00 86.81 83 LYS A C 1
ATOM 663 O O . LYS A 1 83 ? -15.388 8.931 11.188 1.00 86.81 83 LYS A O 1
ATOM 668 N N . GLU A 1 84 ? -14.112 10.700 10.598 1.00 82.62 84 GLU A N 1
ATOM 669 C CA . GLU A 1 84 ? -13.389 10.865 11.874 1.00 82.62 84 GLU A CA 1
ATOM 670 C C . GLU A 1 84 ? -12.724 9.555 12.348 1.00 82.62 84 GLU A C 1
ATOM 672 O O . GLU A 1 84 ? -12.679 9.238 13.533 1.00 82.62 84 GLU A O 1
ATOM 677 N N . GLY A 1 85 ? -12.243 8.755 11.393 1.00 81.25 85 GLY A N 1
ATOM 678 C CA . GLY A 1 85 ? -11.603 7.469 11.649 1.00 81.25 85 GLY A CA 1
ATOM 679 C C . GLY A 1 85 ? -10.084 7.571 11.762 1.00 81.25 85 GLY A C 1
ATOM 680 O O . GLY A 1 85 ? -9.468 8.548 11.336 1.00 81.25 85 GLY A O 1
ATOM 681 N N . ASP A 1 86 ? -9.463 6.511 12.276 1.00 81.31 86 ASP A N 1
ATOM 682 C CA . ASP A 1 86 ? -8.012 6.442 12.423 1.00 81.31 86 ASP A CA 1
ATOM 683 C C . ASP A 1 86 ? -7.296 6.392 11.063 1.00 81.31 86 ASP A C 1
ATOM 685 O O . ASP A 1 86 ? -7.390 5.418 10.313 1.00 81.31 86 ASP A O 1
ATOM 689 N N . VAL A 1 87 ? -6.493 7.416 10.766 1.00 81.69 87 VAL A N 1
ATOM 690 C CA . VAL A 1 87 ? -5.666 7.474 9.543 1.00 81.69 87 VAL A CA 1
ATOM 691 C C . VAL A 1 87 ? -4.576 6.390 9.534 1.00 81.69 87 VAL A C 1
ATOM 693 O O . VAL A 1 87 ? -4.060 6.044 8.475 1.00 81.69 87 VAL A O 1
ATOM 696 N N . SER A 1 88 ? -4.276 5.787 10.690 1.00 81.69 88 SER A N 1
ATOM 697 C CA . SER A 1 88 ? -3.294 4.701 10.840 1.00 81.69 88 SER A CA 1
ATOM 698 C C . SER A 1 88 ? -3.608 3.462 9.994 1.00 81.69 88 SER A C 1
ATOM 700 O O . SER A 1 88 ? -2.702 2.701 9.666 1.00 81.69 88 SER A O 1
ATOM 702 N N . VAL A 1 89 ? -4.867 3.273 9.585 1.00 83.19 89 VAL A N 1
ATOM 703 C CA . VAL A 1 89 ? -5.271 2.189 8.675 1.00 83.19 89 VAL A CA 1
ATOM 704 C C . VAL A 1 89 ? -4.719 2.403 7.261 1.00 83.19 89 VAL A C 1
ATOM 706 O O . VAL A 1 89 ? -4.449 1.439 6.549 1.00 83.19 89 VAL A O 1
ATOM 709 N N . CYS A 1 90 ? -4.521 3.657 6.850 1.00 89.69 90 CYS A N 1
ATOM 710 C CA . CYS A 1 90 ? -4.031 3.993 5.516 1.00 89.69 90 CYS A CA 1
ATOM 711 C C . CYS A 1 90 ? -2.520 3.775 5.357 1.00 89.69 90 CYS A C 1
ATOM 713 O O . CYS A 1 90 ? -2.042 3.758 4.226 1.00 89.69 90 CYS A O 1
ATOM 715 N N . GLU A 1 91 ? -1.786 3.562 6.455 1.00 87.94 91 GLU A N 1
ATOM 716 C CA . GLU A 1 91 ? -0.329 3.353 6.458 1.00 87.94 91 GLU A CA 1
ATOM 717 C C . GLU A 1 91 ? 0.097 2.114 5.658 1.00 87.94 91 GLU A C 1
ATOM 719 O O . GLU A 1 91 ? 1.234 2.017 5.225 1.00 87.94 91 GLU A O 1
ATOM 724 N N . TRP A 1 92 ? -0.820 1.180 5.398 1.00 86.12 92 TRP A N 1
ATOM 725 C CA . TRP A 1 92 ? -0.545 0.018 4.551 1.00 86.12 92 TRP A CA 1
ATOM 726 C C . TRP A 1 92 ? -0.128 0.378 3.112 1.00 86.12 92 TRP A C 1
ATOM 728 O O . TRP A 1 92 ? 0.581 -0.393 2.472 1.00 86.12 92 TRP A O 1
ATOM 738 N N . TYR A 1 93 ? -0.584 1.522 2.591 1.00 88.19 93 TYR A N 1
ATOM 739 C CA . TYR A 1 93 ? -0.313 1.956 1.213 1.00 88.19 93 TYR A CA 1
ATOM 740 C C . TYR A 1 93 ? 0.942 2.833 1.070 1.00 88.19 93 TYR A C 1
ATOM 742 O O . TYR A 1 93 ? 1.214 3.315 -0.032 1.00 88.19 93 TYR A O 1
ATOM 750 N N . HIS A 1 94 ? 1.656 3.080 2.171 1.00 73.38 94 HIS A N 1
ATOM 751 C CA . HIS A 1 94 ? 2.867 3.897 2.236 1.00 73.38 94 HIS A CA 1
ATOM 752 C C . HIS A 1 94 ? 4.122 3.015 2.143 1.00 73.38 94 HIS A C 1
ATOM 754 O O . HIS A 1 94 ? 5.048 3.411 1.399 1.00 73.38 94 HIS A O 1
#